Protein AF-A0A0B6YJF1-F1 (afdb_monomer_lite)

Foldseek 3Di:
DDPDDDDPVDPVSDDDPDDDPVLVPDPVNDPPDVVVVPPPPPVNVVCVVVVPVPDDDDDDDPPDPDPDDDPPPDPPDDPVNVVVVD

Structure (mmCIF, N/CA/C/O backbone):
data_AF-A0A0B6YJF1-F1
#
_entry.id   AF-A0A0B6YJF1-F1
#
loop_
_atom_site.group_PDB
_atom_site.id
_atom_site.type_symbol
_atom_site.label_atom_id
_atom_site.label_alt_id
_atom_site.label_comp_id
_atom_sit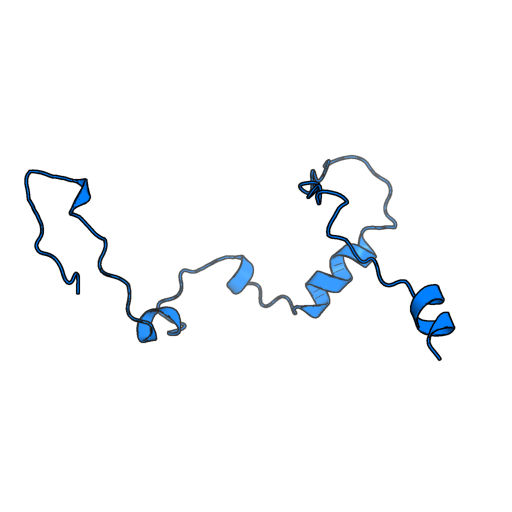e.label_asym_id
_atom_site.label_entity_id
_atom_site.label_seq_id
_atom_site.pdbx_PDB_ins_code
_atom_site.Cartn_x
_atom_site.Cartn_y
_atom_site.Cartn_z
_atom_site.occupancy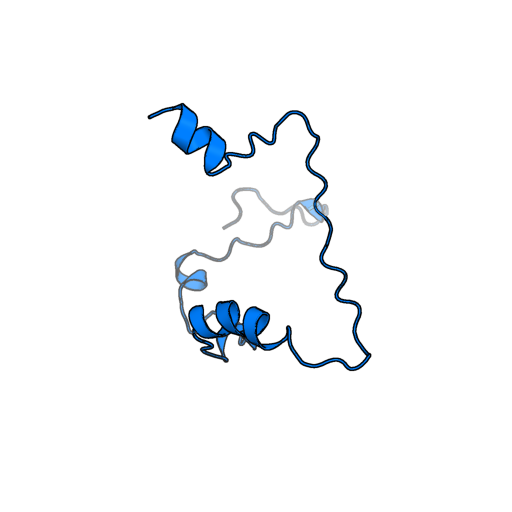
_atom_site.B_iso_or_equiv
_atom_site.auth_seq_id
_atom_site.auth_comp_id
_atom_site.auth_asym_id
_atom_site.auth_atom_id
_atom_site.pdbx_PDB_model_num
ATOM 1 N N . GLY A 1 1 ? -4.772 1.706 16.846 1.00 60.34 1 GLY A N 1
ATOM 2 C CA . GLY A 1 1 ? -6.083 1.063 17.070 1.00 60.34 1 GLY A CA 1
ATOM 3 C C . GLY A 1 1 ? -7.046 1.550 16.012 1.00 60.34 1 GLY A C 1
ATOM 4 O O . GLY A 1 1 ? -6.851 2.659 15.530 1.00 60.34 1 GLY A O 1
ATOM 5 N N . GLN A 1 2 ? -8.015 0.731 15.608 1.00 64.25 2 GLN A N 1
ATOM 6 C CA . GLN A 1 2 ? -9.010 1.146 14.619 1.00 64.25 2 GLN A CA 1
ATOM 7 C C . GLN A 1 2 ? -9.958 2.187 15.254 1.00 64.25 2 GLN A C 1
ATOM 9 O O . GLN A 1 2 ? -10.403 1.962 16.379 1.00 64.25 2 GLN A O 1
ATOM 14 N N . PRO A 1 3 ? -10.211 3.339 14.603 1.00 73.19 3 PRO A N 1
ATOM 15 C CA . PRO A 1 3 ? -11.037 4.411 15.168 1.00 73.19 3 PRO A CA 1
ATOM 16 C C . PRO A 1 3 ? -12.538 4.085 15.164 1.00 73.19 3 PRO A C 1
ATOM 18 O O . PRO A 1 3 ? -13.293 4.665 15.937 1.00 73.19 3 PRO A O 1
ATOM 21 N N . GLU A 1 4 ? -12.963 3.165 14.299 1.00 75.69 4 GLU A N 1
ATOM 22 C CA . GLU A 1 4 ? -14.349 2.731 14.130 1.00 75.69 4 GLU A CA 1
ATOM 23 C C . GLU A 1 4 ? -14.556 1.335 14.740 1.00 75.69 4 GLU A C 1
ATOM 25 O O . GLU A 1 4 ? -13.630 0.519 14.746 1.00 75.69 4 GLU A O 1
ATOM 30 N N . GLN A 1 5 ? -15.752 1.062 15.278 1.00 79.06 5 GLN A N 1
ATOM 31 C CA . GLN A 1 5 ? -16.052 -0.237 15.890 1.00 79.06 5 GLN A CA 1
ATOM 32 C C . GLN A 1 5 ? -16.127 -1.351 14.838 1.00 79.06 5 GLN A C 1
ATOM 34 O O . GLN A 1 5 ? -16.570 -1.129 13.712 1.00 79.06 5 GLN A O 1
ATOM 39 N N . TRP A 1 6 ? -15.782 -2.575 15.237 1.00 80.19 6 TRP A N 1
ATOM 40 C CA . TRP A 1 6 ? -15.999 -3.758 14.406 1.00 80.19 6 TRP A CA 1
ATOM 41 C C . TRP A 1 6 ? -17.476 -4.146 14.377 1.00 80.19 6 TRP A C 1
ATOM 43 O O . TRP A 1 6 ? -18.123 -4.229 15.422 1.00 80.19 6 TRP A O 1
ATOM 53 N N . ASP A 1 7 ? -17.986 -4.447 13.186 1.00 84.81 7 ASP A N 1
ATOM 54 C CA . ASP A 1 7 ? -19.259 -5.134 12.999 1.00 84.81 7 ASP A CA 1
ATOM 55 C C . ASP A 1 7 ? -18.984 -6.609 12.689 1.00 84.81 7 ASP A C 1
ATOM 57 O O . ASP A 1 7 ? -18.407 -6.959 11.658 1.00 84.81 7 ASP A O 1
ATOM 61 N N . LEU A 1 8 ? -19.428 -7.494 13.583 1.00 83.44 8 LEU A N 1
ATOM 62 C CA . LEU A 1 8 ? -19.218 -8.937 13.462 1.00 83.44 8 LEU A CA 1
ATOM 63 C C . LEU A 1 8 ? -19.934 -9.544 12.242 1.00 83.44 8 LEU A C 1
ATOM 65 O O . LEU A 1 8 ? -19.568 -10.630 11.792 1.00 83.44 8 LEU A O 1
ATOM 69 N N . HIS A 1 9 ? -20.946 -8.855 11.710 1.00 90.69 9 HIS A N 1
ATOM 70 C CA . HIS A 1 9 ? -21.742 -9.302 10.569 1.00 90.69 9 HIS A CA 1
ATOM 71 C C . HIS A 1 9 ? -21.282 -8.704 9.234 1.00 90.69 9 HIS A C 1
ATOM 73 O O . HIS A 1 9 ? -21.750 -9.144 8.182 1.00 90.69 9 HIS A O 1
ATOM 79 N N . ASN A 1 10 ? -20.357 -7.741 9.250 1.00 84.19 10 ASN A N 1
ATOM 80 C CA . ASN A 1 10 ? -19.848 -7.095 8.048 1.00 84.19 10 ASN A CA 1
ATOM 81 C C . ASN A 1 10 ? -18.322 -7.185 7.992 1.00 84.19 10 ASN A C 1
ATOM 83 O O . ASN A 1 10 ? -17.602 -6.425 8.643 1.00 84.19 10 ASN A O 1
ATOM 87 N N . SER A 1 11 ? -17.829 -8.075 7.127 1.00 80.94 11 SER A N 1
ATOM 88 C CA . SER A 1 11 ? -16.398 -8.347 6.981 1.00 80.94 11 SER A CA 1
ATOM 89 C C . SER A 1 11 ? -15.568 -7.166 6.486 1.00 80.94 11 SER A C 1
ATOM 91 O O . SER A 1 11 ? -14.355 -7.150 6.658 1.00 80.94 11 SER A O 1
ATOM 93 N N . THR A 1 12 ? -16.209 -6.165 5.889 1.00 80.25 12 THR A N 1
ATOM 94 C CA . THR A 1 12 ? -15.550 -4.946 5.404 1.00 80.25 12 THR A CA 1
ATOM 95 C C . THR A 1 12 ? -15.134 -4.020 6.549 1.00 80.25 12 THR A C 1
ATOM 97 O O . THR A 1 12 ? -14.286 -3.156 6.354 1.00 80.25 12 THR A O 1
ATOM 100 N N . THR A 1 13 ? -15.708 -4.205 7.745 1.00 80.75 13 THR A N 1
ATOM 101 C CA . THR A 1 13 ? -15.372 -3.415 8.942 1.00 80.75 13 THR A CA 1
ATOM 102 C C . THR A 1 13 ? -14.121 -3.914 9.661 1.00 80.75 13 THR A C 1
ATOM 104 O O . THR A 1 13 ? -13.585 -3.211 10.519 1.00 80.75 13 THR A O 1
ATOM 107 N N . PHE A 1 14 ? -13.619 -5.101 9.307 1.00 74.19 14 PHE A N 1
ATOM 108 C CA . PHE A 1 14 ? -12.354 -5.606 9.822 1.00 74.19 14 PHE A CA 1
ATOM 109 C C . PHE A 1 14 ? -11.208 -4.855 9.150 1.00 74.19 14 PHE A C 1
ATOM 111 O O . PHE A 1 14 ? -10.711 -5.248 8.095 1.00 74.19 14 PHE A O 1
ATOM 118 N N . GLN A 1 15 ? -10.773 -3.757 9.761 1.00 73.06 15 GLN A N 1
ATOM 119 C CA . GLN A 1 15 ? -9.534 -3.118 9.358 1.00 73.06 15 GLN A CA 1
ATOM 120 C C . GLN A 1 15 ? -8.404 -3.751 10.156 1.00 73.06 15 GLN A C 1
ATOM 122 O O . GLN A 1 15 ? -8.459 -3.863 11.384 1.00 73.06 15 GLN A O 1
ATOM 127 N N . HIS A 1 16 ? -7.350 -4.167 9.462 1.00 69.88 16 HIS A N 1
ATOM 128 C CA . HIS A 1 16 ? -6.153 -4.598 10.162 1.00 69.88 16 HIS A CA 1
ATOM 129 C C . HIS A 1 16 ? -5.603 -3.419 10.971 1.00 69.88 16 HIS A C 1
ATOM 131 O O . HIS A 1 16 ? -5.468 -2.318 10.423 1.00 69.88 16 HIS A O 1
ATOM 137 N N . PRO A 1 17 ? -5.296 -3.613 12.267 1.00 69.88 17 PRO A N 1
ATOM 138 C CA . PRO A 1 17 ? -4.669 -2.566 13.046 1.00 69.88 17 PRO A CA 1
ATOM 139 C C . PRO A 1 17 ? -3.369 -2.183 12.346 1.00 69.88 17 PRO A C 1
ATOM 141 O O . PRO A 1 17 ? -2.516 -3.033 12.091 1.00 69.88 17 PRO A O 1
ATOM 144 N N . MET A 1 18 ? -3.247 -0.902 12.005 1.00 73.62 18 MET A N 1
ATOM 145 C CA . MET A 1 18 ? -2.018 -0.378 11.432 1.00 73.62 18 MET A CA 1
ATOM 146 C C . MET A 1 18 ? -0.869 -0.678 12.395 1.00 73.62 18 MET A C 1
ATOM 148 O O . MET A 1 18 ? -0.954 -0.370 13.588 1.00 73.62 18 MET A O 1
ATOM 152 N N . VAL A 1 19 ? 0.182 -1.301 11.870 1.00 73.75 19 VAL A N 1
ATOM 153 C CA . VAL A 1 19 ? 1.413 -1.546 12.617 1.00 73.75 19 VAL A CA 1
ATOM 154 C C . VAL A 1 19 ? 2.045 -0.186 12.957 1.00 73.75 19 VAL A C 1
ATOM 156 O O . VAL A 1 19 ? 2.164 0.651 12.059 1.00 73.75 19 VAL A O 1
ATOM 159 N N . PRO A 1 20 ? 2.415 0.079 14.226 1.00 84.12 20 PRO A N 1
ATOM 160 C CA . PRO A 1 20 ? 3.053 1.335 14.614 1.00 84.12 20 PRO A CA 1
ATOM 161 C C . PRO A 1 20 ? 4.365 1.575 13.866 1.00 84.12 20 PRO A C 1
ATOM 163 O O . PRO A 1 20 ? 5.093 0.632 13.567 1.00 84.12 20 PRO A O 1
ATOM 166 N N . TYR A 1 21 ? 4.701 2.845 13.632 1.00 79.00 21 TYR A N 1
ATOM 167 C CA . TYR A 1 21 ? 5.938 3.222 12.944 1.00 79.00 21 TYR A CA 1
ATOM 168 C C . TYR A 1 21 ? 7.192 2.650 13.617 1.00 79.00 21 TYR A C 1
ATOM 170 O O . TYR A 1 21 ? 8.064 2.140 12.924 1.00 79.00 21 TYR A O 1
ATOM 178 N N . ASP A 1 22 ? 7.237 2.647 14.952 1.00 83.62 22 ASP A N 1
ATOM 179 C CA . ASP A 1 22 ? 8.375 2.133 15.728 1.00 83.62 22 ASP A CA 1
ATOM 180 C C . ASP A 1 22 ? 8.690 0.663 15.419 1.00 83.62 22 ASP A C 1
ATOM 182 O O . ASP A 1 22 ? 9.844 0.253 15.448 1.00 83.62 22 ASP A O 1
ATOM 186 N N . VAL A 1 23 ? 7.669 -0.122 15.063 1.00 81.94 23 VAL A N 1
ATOM 187 C CA . VAL A 1 23 ? 7.817 -1.527 14.660 1.00 81.94 23 VAL A CA 1
ATOM 188 C C . VAL A 1 23 ? 8.278 -1.638 13.203 1.00 81.94 23 VAL A C 1
ATOM 190 O O . VAL A 1 23 ? 8.987 -2.570 12.853 1.00 81.94 23 VAL A O 1
ATOM 193 N N . LEU A 1 24 ? 7.918 -0.688 12.335 1.00 80.50 24 LEU A N 1
ATOM 194 C CA . LEU A 1 24 ? 8.338 -0.694 10.927 1.00 80.50 24 LEU A CA 1
ATOM 195 C C . LEU A 1 24 ? 9.819 -0.342 10.746 1.00 80.50 24 LEU A C 1
ATOM 197 O O . LEU A 1 24 ? 10.431 -0.772 9.769 1.00 80.50 24 LEU A O 1
ATOM 201 N N . ILE A 1 25 ? 10.381 0.451 11.661 1.00 79.94 25 ILE A N 1
ATOM 202 C CA . ILE A 1 25 ? 11.796 0.847 11.634 1.00 79.94 25 ILE A CA 1
ATOM 203 C C . ILE A 1 25 ? 12.693 -0.046 12.487 1.00 79.94 25 ILE A C 1
ATOM 205 O O . ILE A 1 25 ? 13.916 0.063 12.389 1.00 79.94 25 ILE A O 1
ATOM 209 N N . ASP A 1 26 ? 12.108 -0.893 13.334 1.00 85.88 26 ASP A N 1
ATOM 210 C CA . ASP A 1 26 ? 12.863 -1.817 14.164 1.00 85.88 26 ASP A CA 1
ATOM 211 C C . ASP A 1 26 ? 13.490 -2.919 13.287 1.00 85.88 26 ASP A C 1
ATOM 213 O O . ASP A 1 26 ? 12.764 -3.712 12.676 1.00 85.88 26 ASP A O 1
ATOM 217 N N . PRO A 1 27 ? 14.832 -3.030 13.239 1.00 80.38 27 PRO A N 1
ATOM 218 C CA . PRO A 1 27 ? 15.518 -4.052 12.454 1.00 80.38 27 PRO A CA 1
ATOM 219 C C . PRO A 1 27 ? 15.125 -5.485 12.826 1.00 80.38 27 PRO A C 1
ATOM 221 O O . PRO A 1 27 ? 15.230 -6.374 11.984 1.00 80.38 27 PRO A O 1
ATOM 224 N N . MET A 1 28 ? 14.693 -5.726 14.069 1.00 81.81 28 MET A N 1
ATOM 225 C CA . MET A 1 28 ? 14.260 -7.053 14.524 1.00 81.81 28 MET A CA 1
ATOM 226 C C . MET A 1 28 ? 12.824 -7.396 14.114 1.00 81.81 28 MET A C 1
ATOM 228 O O . MET A 1 28 ? 12.457 -8.570 14.091 1.00 81.81 28 MET A O 1
ATOM 232 N N . SER A 1 29 ? 12.025 -6.382 13.789 1.00 82.31 29 SER A N 1
ATOM 233 C CA . SER A 1 29 ? 10.634 -6.517 13.360 1.00 82.31 29 SER A CA 1
ATOM 234 C C . SER A 1 29 ? 10.492 -6.645 11.838 1.00 82.31 29 SER A C 1
ATOM 236 O O . SER A 1 29 ? 9.420 -6.999 11.341 1.00 82.31 29 SER A O 1
ATOM 238 N N . LEU A 1 30 ? 11.570 -6.396 11.083 1.00 81.12 30 LEU A N 1
ATOM 239 C CA . LEU A 1 30 ? 11.598 -6.596 9.639 1.00 81.12 30 LEU A CA 1
ATOM 240 C C . LEU A 1 30 ? 11.636 -8.093 9.292 1.00 81.12 30 LEU A C 1
ATOM 242 O O . LEU A 1 30 ? 12.425 -8.850 9.863 1.00 81.12 30 LEU A O 1
ATOM 246 N N . PRO A 1 31 ? 10.825 -8.546 8.322 1.00 82.31 31 PRO A N 1
ATOM 247 C CA . PRO A 1 31 ? 10.924 -9.911 7.835 1.00 82.31 31 PRO A CA 1
ATOM 248 C C . PRO A 1 31 ? 12.292 -10.136 7.181 1.00 82.31 31 PRO A C 1
ATOM 250 O O . PRO A 1 31 ? 12.815 -9.267 6.483 1.00 82.31 31 PRO A O 1
ATOM 253 N N . SER A 1 32 ? 12.849 -11.335 7.368 1.00 79.12 32 SER A N 1
ATOM 254 C CA . SER A 1 32 ? 14.042 -11.776 6.644 1.00 79.12 32 SER A CA 1
ATOM 255 C C . SER A 1 32 ? 13.726 -11.815 5.148 1.00 79.12 32 SER A C 1
ATOM 257 O O . SER A 1 32 ? 13.053 -12.729 4.670 1.00 79.12 32 SER A O 1
ATOM 259 N N . HIS A 1 33 ? 14.154 -10.784 4.420 1.00 74.75 33 HIS A N 1
ATOM 260 C CA . HIS A 1 33 ? 13.972 -10.677 2.979 1.00 74.75 33 HIS A CA 1
ATOM 261 C C . HIS A 1 33 ? 15.330 -10.864 2.296 1.00 74.75 33 HIS A C 1
ATOM 263 O O . HIS A 1 33 ? 16.271 -10.159 2.659 1.00 74.75 33 HIS A O 1
ATOM 269 N N . PRO A 1 34 ? 15.465 -11.756 1.298 1.00 72.56 34 PRO A N 1
ATOM 270 C CA . PRO A 1 34 ? 16.756 -12.069 0.677 1.00 72.56 34 PRO A CA 1
ATOM 271 C C . PRO A 1 34 ? 17.486 -10.818 0.158 1.00 72.56 34 PRO A C 1
ATOM 273 O O . PRO A 1 34 ? 18.670 -10.662 0.422 1.00 72.56 34 PRO A O 1
ATOM 276 N N . LEU A 1 35 ? 16.750 -9.862 -0.427 1.00 67.44 35 LEU A N 1
ATOM 277 C CA . LEU A 1 35 ? 17.293 -8.570 -0.888 1.00 67.44 35 LEU A CA 1
ATOM 278 C C . LEU A 1 35 ? 17.796 -7.630 0.225 1.00 67.44 35 LEU A C 1
ATOM 280 O O . LEU A 1 35 ? 18.536 -6.701 -0.058 1.00 67.44 35 LEU A O 1
ATOM 284 N N . LEU A 1 36 ? 17.342 -7.805 1.469 1.00 68.75 36 LEU A N 1
ATOM 285 C CA . LEU A 1 36 ? 17.823 -7.029 2.620 1.00 68.75 36 LEU A CA 1
ATOM 286 C C . LEU A 1 36 ? 18.961 -7.754 3.356 1.00 68.75 36 LEU A C 1
ATOM 288 O O . LEU A 1 36 ? 19.731 -7.120 4.077 1.00 68.75 36 LEU A O 1
ATOM 292 N N . LEU A 1 37 ? 19.051 -9.082 3.203 1.00 67.44 37 LEU A N 1
ATOM 293 C CA . LEU A 1 37 ? 20.116 -9.909 3.775 1.00 67.44 37 LEU A CA 1
ATOM 294 C C . LEU A 1 37 ? 21.408 -9.797 2.972 1.00 67.44 37 LEU A C 1
ATOM 296 O O . LEU A 1 37 ? 22.490 -9.686 3.556 1.00 67.44 37 LEU A O 1
ATOM 300 N N . GLU A 1 38 ? 21.300 -9.810 1.647 1.00 66.31 38 GLU A N 1
ATOM 301 C CA . GLU A 1 38 ? 22.391 -9.407 0.779 1.00 66.31 38 GLU A CA 1
ATOM 302 C C . GLU A 1 38 ? 22.554 -7.895 0.924 1.00 66.31 38 GLU A C 1
ATOM 304 O O . GLU A 1 38 ? 21.828 -7.104 0.331 1.00 66.31 38 GLU A O 1
ATOM 309 N N . ARG A 1 39 ? 23.517 -7.473 1.753 1.00 60.91 39 ARG A N 1
ATOM 310 C CA . ARG A 1 39 ? 24.056 -6.108 1.707 1.00 60.91 39 ARG A CA 1
ATOM 311 C C . ARG A 1 39 ? 24.829 -5.930 0.400 1.00 60.91 39 ARG A C 1
ATOM 313 O O . ARG A 1 39 ? 26.033 -5.684 0.423 1.00 60.91 39 ARG A O 1
ATOM 320 N N . GLU A 1 40 ? 24.168 -6.112 -0.733 1.00 61.16 40 GLU A N 1
ATOM 321 C CA . GLU A 1 40 ? 24.702 -5.626 -1.987 1.00 61.16 40 GLU A CA 1
ATOM 322 C C . GLU A 1 40 ? 24.761 -4.107 -1.866 1.00 61.16 40 GLU A C 1
ATOM 324 O O . GLU A 1 40 ? 23.784 -3.437 -1.511 1.00 61.16 40 GLU A O 1
ATOM 329 N N . SER A 1 41 ? 25.960 -3.563 -2.064 1.00 67.88 41 SER A N 1
ATOM 330 C CA . SER A 1 41 ? 26.125 -2.125 -2.177 1.00 67.88 41 SER A CA 1
ATOM 331 C C . SER A 1 41 ? 25.176 -1.654 -3.270 1.00 67.88 41 SER A C 1
ATOM 333 O O . SER A 1 41 ? 25.144 -2.232 -4.356 1.00 67.88 41 SER A O 1
ATOM 335 N N . THR A 1 42 ? 24.414 -0.592 -3.018 1.00 66.25 42 THR A N 1
ATOM 336 C CA . THR A 1 42 ? 23.542 -0.003 -4.045 1.00 66.25 42 THR A CA 1
ATOM 337 C C . THR A 1 42 ? 24.323 0.322 -5.321 1.00 66.25 42 THR A C 1
ATOM 339 O O . THR A 1 42 ? 23.766 0.253 -6.412 1.00 66.25 42 THR A O 1
ATOM 342 N N . LEU A 1 43 ? 25.627 0.599 -5.198 1.00 66.69 43 LEU A N 1
ATOM 343 C CA . LEU A 1 43 ? 26.530 0.786 -6.331 1.00 66.69 43 LEU A CA 1
ATOM 344 C C . LEU A 1 43 ? 26.827 -0.506 -7.097 1.00 66.69 43 LEU A C 1
ATOM 346 O O . LEU A 1 43 ? 26.933 -0.462 -8.317 1.00 66.69 43 LEU A O 1
ATOM 350 N N . ASP A 1 44 ? 26.938 -1.646 -6.420 1.00 67.19 44 ASP A N 1
ATOM 351 C CA . ASP A 1 44 ? 27.200 -2.928 -7.081 1.00 67.19 44 ASP A CA 1
ATOM 352 C C . ASP A 1 44 ? 25.994 -3.353 -7.923 1.00 67.19 44 ASP A C 1
ATOM 354 O O . ASP A 1 44 ? 26.176 -3.799 -9.052 1.00 67.19 44 ASP A O 1
ATOM 358 N N . ILE A 1 45 ? 24.772 -3.102 -7.439 1.00 67.75 45 ILE A N 1
ATOM 359 C CA . ILE A 1 45 ? 23.521 -3.346 -8.178 1.00 67.75 45 ILE A CA 1
ATOM 360 C C . ILE A 1 45 ? 23.450 -2.468 -9.437 1.00 67.75 45 ILE A C 1
ATOM 362 O O . ILE A 1 45 ? 23.133 -2.957 -10.521 1.00 67.75 45 ILE A O 1
ATOM 366 N N . ILE A 1 46 ? 23.782 -1.176 -9.316 1.00 73.69 46 ILE A N 1
ATOM 367 C CA . ILE A 1 46 ? 23.770 -0.227 -10.444 1.00 73.69 46 ILE A CA 1
ATOM 368 C C . ILE A 1 46 ? 24.817 -0.616 -11.499 1.00 73.69 46 ILE A C 1
ATOM 370 O O . ILE A 1 46 ? 24.551 -0.539 -12.698 1.00 73.69 46 ILE A O 1
ATOM 374 N N . HIS A 1 47 ? 26.000 -1.065 -11.078 1.00 71.06 47 HIS A N 1
ATOM 375 C CA . HIS A 1 47 ? 27.065 -1.463 -12.001 1.00 71.06 47 HIS A CA 1
ATOM 376 C C . HIS A 1 47 ? 26.901 -2.895 -12.544 1.00 71.06 47 HIS A C 1
ATOM 378 O O . HIS A 1 47 ? 27.475 -3.218 -13.589 1.00 71.06 47 HIS A O 1
ATOM 384 N N . GLN A 1 48 ? 26.094 -3.749 -11.906 1.00 67.56 48 GLN A N 1
ATOM 385 C CA . GLN A 1 48 ? 25.849 -5.119 -12.367 1.00 67.56 48 GLN A CA 1
ATOM 386 C C . GLN A 1 48 ? 25.196 -5.155 -13.756 1.00 67.56 48 GLN A C 1
ATOM 388 O O . GLN A 1 48 ? 25.516 -6.034 -14.557 1.00 67.56 48 GLN A O 1
ATOM 393 N N . ASP A 1 49 ? 24.333 -4.187 -14.070 1.00 61.88 49 ASP A N 1
ATOM 394 C CA . ASP A 1 49 ? 23.669 -4.099 -15.376 1.00 61.88 49 ASP A CA 1
ATOM 395 C C . ASP A 1 49 ? 24.658 -3.710 -16.492 1.00 61.88 49 ASP A C 1
ATOM 397 O O . ASP A 1 49 ? 24.632 -4.254 -17.595 1.00 61.88 49 ASP A O 1
ATOM 401 N N . SER A 1 50 ? 25.645 -2.864 -16.171 1.00 63.44 50 SER A N 1
ATOM 402 C CA . SER A 1 50 ? 26.704 -2.482 -17.116 1.00 63.44 50 SER A CA 1
ATOM 403 C C . SER A 1 50 ? 27.697 -3.611 -17.435 1.00 63.44 50 SER A C 1
ATOM 405 O O . SER A 1 50 ? 28.275 -3.630 -18.521 1.00 63.44 50 SER A O 1
ATOM 407 N N . ALA A 1 51 ? 27.865 -4.591 -16.541 1.00 56.69 51 ALA A N 1
ATOM 408 C CA . ALA A 1 51 ? 28.750 -5.741 -16.759 1.00 56.69 51 ALA A CA 1
ATOM 409 C C . ALA A 1 51 ? 28.106 -6.865 -17.596 1.00 56.69 51 ALA A C 1
ATOM 411 O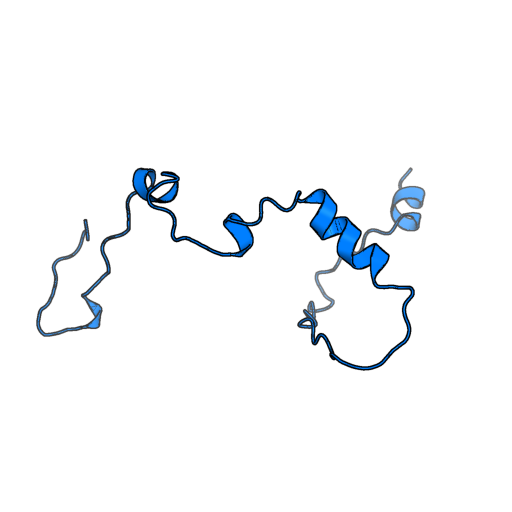 O . ALA A 1 51 ? 28.816 -7.708 -18.146 1.00 56.69 51 ALA A O 1
ATOM 412 N N . ARG A 1 52 ? 26.771 -6.888 -17.720 1.00 55.00 52 ARG A N 1
ATOM 413 C CA . ARG A 1 52 ? 26.032 -7.921 -18.473 1.00 55.00 52 ARG A CA 1
ATOM 414 C C . ARG A 1 52 ? 25.952 -7.648 -19.980 1.00 55.00 52 ARG A C 1
ATOM 416 O O . ARG A 1 52 ? 25.546 -8.525 -20.732 1.00 55.00 52 ARG A O 1
ATOM 423 N N . GLY A 1 53 ? 26.393 -6.476 -20.437 1.00 50.50 53 GLY A N 1
ATOM 424 C CA . GLY A 1 53 ? 26.313 -6.051 -21.839 1.00 50.50 53 GLY A CA 1
ATOM 425 C C . GLY A 1 53 ? 27.353 -6.638 -22.805 1.00 50.50 53 GLY A C 1
ATOM 426 O O . GLY A 1 53 ? 27.415 -6.172 -23.938 1.00 50.50 53 GLY A O 1
ATOM 427 N N . ASN A 1 54 ? 28.188 -7.608 -22.401 1.00 53.06 54 ASN A N 1
ATOM 428 C CA . ASN A 1 54 ? 29.266 -8.130 -23.265 1.00 53.06 54 ASN A CA 1
ATOM 429 C C . ASN A 1 54 ? 29.439 -9.663 -23.249 1.00 53.06 54 ASN A C 1
ATOM 431 O O . ASN A 1 54 ? 30.533 -10.171 -23.486 1.00 53.06 54 ASN A O 1
ATOM 435 N N . ALA A 1 55 ? 2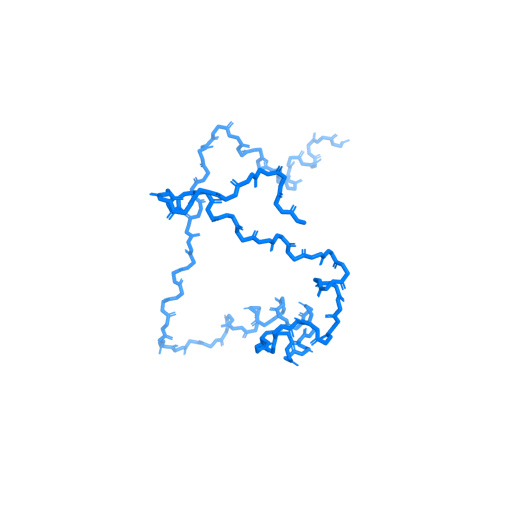8.372 -10.412 -22.964 1.00 44.75 55 ALA A N 1
ATOM 436 C CA . ALA A 1 55 ? 28.355 -11.865 -23.112 1.00 44.75 55 ALA A CA 1
ATOM 437 C C . ALA A 1 55 ? 27.101 -12.283 -23.888 1.00 44.75 55 ALA A C 1
ATOM 439 O O . ALA A 1 55 ? 26.002 -12.380 -23.350 1.00 44.75 55 ALA A O 1
ATOM 440 N N . ASP A 1 56 ? 27.297 -12.479 -25.185 1.00 54.12 56 ASP A N 1
ATOM 441 C CA . ASP A 1 56 ? 26.370 -13.128 -26.102 1.00 54.12 56 ASP A CA 1
ATOM 442 C C . ASP A 1 56 ? 26.228 -14.611 -25.708 1.00 54.12 56 ASP A C 1
ATOM 444 O O . ASP A 1 56 ? 27.129 -15.397 -25.984 1.00 54.12 56 ASP A O 1
ATOM 448 N N . ASP A 1 57 ? 25.150 -14.996 -25.012 1.00 46.19 57 ASP A N 1
ATOM 449 C CA . ASP A 1 57 ? 24.460 -16.268 -25.271 1.00 46.19 57 ASP A CA 1
ATOM 450 C C . ASP A 1 57 ? 23.042 -16.294 -24.669 1.00 46.19 57 ASP A C 1
ATOM 452 O O . ASP A 1 57 ? 22.729 -15.710 -23.629 1.00 46.19 57 ASP A O 1
ATOM 456 N N . LYS A 1 58 ? 22.160 -16.993 -25.373 1.00 55.00 58 LYS A N 1
ATOM 457 C CA . LYS A 1 58 ? 20.717 -17.121 -25.162 1.00 55.00 58 LYS A CA 1
ATOM 458 C C . LYS A 1 58 ? 20.367 -17.633 -23.758 1.00 55.00 58 LYS A C 1
ATOM 460 O O . LYS A 1 58 ? 20.732 -18.744 -23.398 1.00 55.00 58 LYS A O 1
ATOM 465 N N . THR A 1 59 ? 19.536 -16.895 -23.022 1.00 50.75 59 THR A N 1
ATOM 466 C CA . THR A 1 59 ? 18.248 -17.323 -22.418 1.00 50.75 59 THR A CA 1
ATOM 467 C C . THR A 1 59 ? 17.806 -16.301 -21.365 1.00 50.75 59 THR A C 1
ATOM 469 O O . THR A 1 59 ? 18.532 -16.007 -20.426 1.00 50.75 59 THR A O 1
ATOM 472 N N . GLY A 1 60 ? 16.585 -15.776 -21.499 1.00 47.59 60 GLY A N 1
ATOM 473 C CA . GLY A 1 60 ? 15.969 -14.901 -20.497 1.00 47.59 60 GLY A CA 1
ATOM 474 C C . GLY A 1 60 ? 15.529 -13.567 -21.077 1.00 47.59 60 GLY A C 1
ATOM 475 O O . GLY A 1 60 ? 16.204 -12.556 -20.929 1.00 47.59 60 GLY A O 1
ATOM 476 N N . ILE A 1 61 ? 14.371 -13.559 -21.737 1.00 49.75 61 ILE A N 1
ATOM 477 C CA . ILE A 1 61 ? 13.682 -12.317 -22.085 1.00 49.75 61 ILE A CA 1
ATOM 478 C C . ILE A 1 61 ? 13.273 -11.656 -20.762 1.00 49.75 61 ILE A C 1
ATOM 480 O O . ILE A 1 61 ? 12.291 -12.056 -20.139 1.00 49.75 61 ILE A O 1
ATOM 484 N N . SER A 1 62 ? 14.042 -10.660 -20.325 1.00 58.19 62 SER A N 1
ATOM 485 C CA . SER A 1 62 ? 13.614 -9.705 -19.308 1.00 58.19 62 SER A CA 1
ATOM 486 C C . SER A 1 62 ? 12.561 -8.799 -19.943 1.00 58.19 62 SER A C 1
ATOM 488 O O . SER A 1 62 ? 12.876 -7.844 -20.653 1.00 58.19 62 SER A O 1
ATOM 490 N N . VAL A 1 63 ? 11.284 -9.132 -19.758 1.00 57.19 63 VAL A N 1
ATOM 491 C CA . VAL A 1 63 ? 10.188 -8.202 -20.050 1.00 57.19 63 VAL A CA 1
ATOM 492 C C . VAL A 1 63 ? 10.132 -7.166 -18.931 1.00 57.19 63 VAL A C 1
ATOM 494 O O . VAL A 1 63 ? 9.310 -7.257 -18.022 1.00 57.19 63 VAL A O 1
ATOM 497 N N . SER A 1 64 ? 11.016 -6.168 -18.992 1.00 60.06 64 SER A N 1
ATOM 498 C CA . SER A 1 64 ? 10.802 -4.927 -18.246 1.00 60.06 64 SER A CA 1
ATOM 499 C C . SER A 1 64 ? 9.474 -4.312 -18.703 1.00 60.06 64 SER A C 1
ATOM 501 O O . SER A 1 64 ? 9.262 -4.173 -19.915 1.00 60.06 64 SER A O 1
ATOM 503 N N . PRO A 1 65 ? 8.561 -3.950 -17.784 1.00 61.38 65 PRO A N 1
ATOM 504 C CA . PRO A 1 65 ? 7.309 -3.313 -18.159 1.00 61.38 65 PRO A CA 1
ATOM 505 C C . PRO A 1 65 ? 7.612 -1.984 -18.857 1.00 61.38 65 PRO A C 1
ATOM 507 O O . PRO A 1 65 ? 8.181 -1.066 -18.272 1.00 61.38 65 PRO A O 1
ATOM 510 N N . GLN A 1 66 ? 7.240 -1.893 -20.133 1.00 62.72 66 GLN A N 1
ATOM 511 C CA . GLN A 1 66 ? 7.333 -0.665 -20.917 1.00 62.72 66 GLN A CA 1
ATOM 512 C C . GLN A 1 66 ? 6.280 0.319 -20.398 1.00 62.72 66 GLN A C 1
ATOM 514 O O . GLN A 1 66 ? 5.094 0.218 -20.721 1.00 62.72 66 GLN A O 1
ATOM 519 N N . VAL A 1 67 ? 6.701 1.262 -19.555 1.00 64.12 67 VAL A N 1
ATOM 520 C CA . VAL A 1 67 ? 5.830 2.343 -19.086 1.00 64.12 67 VAL A CA 1
ATOM 521 C C . VAL A 1 67 ? 5.615 3.305 -20.250 1.00 64.12 67 VAL A C 1
ATOM 523 O O . VAL A 1 67 ? 6.499 4.067 -20.631 1.00 64.12 67 VAL A O 1
ATOM 526 N N . THR A 1 68 ? 4.428 3.242 -20.852 1.00 66.62 68 THR A N 1
ATOM 527 C CA . THR A 1 68 ? 4.041 4.150 -21.935 1.00 66.62 68 THR A CA 1
ATOM 528 C C . THR A 1 68 ? 3.523 5.441 -21.316 1.00 66.62 68 THR A C 1
ATOM 530 O O . THR A 1 68 ? 2.401 5.488 -20.810 1.00 66.62 68 THR A O 1
ATOM 533 N N . PHE A 1 69 ? 4.330 6.498 -21.332 1.00 66.06 69 PHE A N 1
ATOM 534 C CA . PHE A 1 69 ? 3.862 7.816 -20.917 1.00 66.06 69 PHE A CA 1
ATOM 535 C C . PHE A 1 69 ? 2.967 8.406 -22.016 1.00 66.06 69 PHE A C 1
ATOM 537 O O . PHE A 1 69 ? 3.367 8.424 -23.184 1.00 66.06 69 PHE A O 1
ATOM 544 N N . PRO A 1 70 ? 1.760 8.912 -21.697 1.00 64.75 70 PRO A N 1
ATOM 545 C CA . PRO A 1 70 ? 1.000 9.690 -22.658 1.00 64.75 70 PRO A CA 1
ATOM 546 C C . PRO A 1 70 ? 1.829 10.925 -23.029 1.00 64.75 70 PRO A C 1
ATOM 548 O O . PRO A 1 70 ? 2.172 11.742 -22.178 1.00 64.75 70 PRO A O 1
ATOM 551 N N . ILE A 1 71 ? 2.123 11.048 -24.324 1.00 60.19 71 ILE A N 1
ATOM 552 C CA . ILE A 1 71 ? 3.053 11.989 -24.985 1.00 60.19 71 ILE A CA 1
ATOM 553 C C . ILE A 1 71 ? 2.877 13.471 -24.577 1.00 60.19 71 ILE A C 1
ATOM 555 O O . ILE A 1 71 ? 3.730 14.305 -24.849 1.00 60.19 71 ILE A O 1
ATOM 559 N N . LYS A 1 72 ? 1.798 13.830 -23.877 1.00 59.81 72 LYS A N 1
ATOM 560 C CA . LYS A 1 72 ? 1.473 15.210 -23.499 1.00 59.81 72 LYS A CA 1
ATOM 561 C C . LYS A 1 72 ? 2.223 15.747 -22.270 1.00 59.81 72 LYS A C 1
ATOM 563 O O . LYS A 1 72 ? 2.063 16.926 -21.979 1.00 59.81 72 LYS A O 1
ATOM 568 N N . GLN A 1 73 ? 2.990 14.931 -21.539 1.00 57.53 73 GLN A N 1
ATOM 569 C CA . GLN A 1 73 ? 3.658 15.366 -20.294 1.00 57.53 73 GLN A CA 1
ATOM 570 C C . GLN A 1 73 ? 5.172 15.118 -20.233 1.00 57.53 73 GLN A C 1
ATOM 572 O O . GLN A 1 73 ? 5.808 15.537 -19.269 1.00 57.53 73 GLN A O 1
ATOM 577 N N . ALA A 1 74 ? 5.773 14.485 -21.241 1.00 60.75 74 ALA A N 1
ATOM 578 C CA . ALA A 1 74 ? 7.214 14.263 -21.248 1.00 60.75 74 ALA A CA 1
ATOM 579 C C . ALA A 1 74 ? 7.937 15.501 -21.808 1.00 60.75 74 ALA A C 1
ATOM 581 O O . ALA A 1 74 ? 8.160 15.606 -23.011 1.00 60.75 74 ALA A O 1
ATOM 582 N N . TYR A 1 75 ? 8.300 16.447 -20.938 1.00 67.19 75 TYR A N 1
ATOM 583 C CA . TYR A 1 75 ? 9.383 17.386 -21.241 1.00 67.19 75 TYR A CA 1
ATOM 584 C C . TYR A 1 75 ? 10.696 16.628 -21.077 1.00 67.19 75 TYR A C 1
ATOM 586 O O . TYR A 1 75 ? 11.235 16.524 -19.977 1.00 67.19 75 TYR A O 1
ATOM 594 N N . ILE A 1 76 ? 11.163 16.029 -22.167 1.00 73.25 76 ILE A N 1
ATOM 595 C CA . ILE A 1 76 ? 12.483 15.410 -22.217 1.00 73.25 76 ILE A CA 1
ATOM 596 C C . ILE A 1 76 ? 13.485 16.560 -22.345 1.00 73.25 76 ILE A C 1
ATOM 598 O O . ILE A 1 76 ? 13.448 17.320 -23.312 1.00 73.25 76 ILE A O 1
ATOM 602 N N . VAL A 1 77 ? 14.294 16.754 -21.306 1.00 76.25 77 VAL A N 1
ATOM 603 C CA . VAL A 1 77 ? 15.341 17.776 -21.273 1.00 76.25 77 VAL A CA 1
ATOM 604 C C . VAL A 1 77 ? 16.633 17.114 -21.727 1.00 76.25 77 VAL A C 1
ATOM 606 O O . VAL A 1 77 ? 17.239 16.374 -20.958 1.00 76.25 77 VAL A O 1
ATOM 609 N N . ASP A 1 78 ? 17.034 17.387 -22.965 1.00 82.25 78 ASP A N 1
ATOM 610 C CA . ASP A 1 78 ? 18.294 16.899 -23.529 1.00 82.25 78 ASP A CA 1
ATOM 611 C C . ASP A 1 78 ? 19.426 17.921 -23.330 1.00 82.25 78 ASP A C 1
ATOM 613 O O . ASP A 1 78 ? 19.184 19.130 -23.227 1.00 82.25 78 ASP A O 1
ATOM 617 N N . ASP A 1 79 ? 20.676 17.450 -23.350 1.00 85.56 79 ASP A N 1
ATOM 618 C CA . ASP A 1 79 ? 21.882 18.284 -23.202 1.00 85.56 79 ASP A CA 1
ATOM 619 C C . ASP A 1 79 ? 21.954 19.420 -24.240 1.00 85.56 79 ASP A C 1
ATOM 621 O O . ASP A 1 79 ? 22.406 20.526 -23.941 1.00 85.56 79 ASP A O 1
ATOM 625 N N . GLU A 1 80 ? 21.446 19.185 -25.452 1.00 86.50 80 GLU A N 1
ATOM 626 C CA . GLU A 1 80 ? 21.328 20.202 -26.505 1.00 86.50 80 GLU A CA 1
ATOM 627 C C . GLU A 1 80 ? 20.348 21.326 -26.117 1.00 86.50 80 GLU A C 1
ATOM 629 O O . GLU A 1 80 ? 20.607 22.501 -26.385 1.00 86.50 80 GLU A O 1
ATOM 634 N N . MET A 1 81 ? 19.244 20.997 -25.434 1.00 84.44 81 MET A N 1
ATOM 635 C CA . MET A 1 81 ? 18.274 21.992 -24.964 1.00 84.44 81 MET A CA 1
ATOM 636 C C . MET A 1 81 ? 18.837 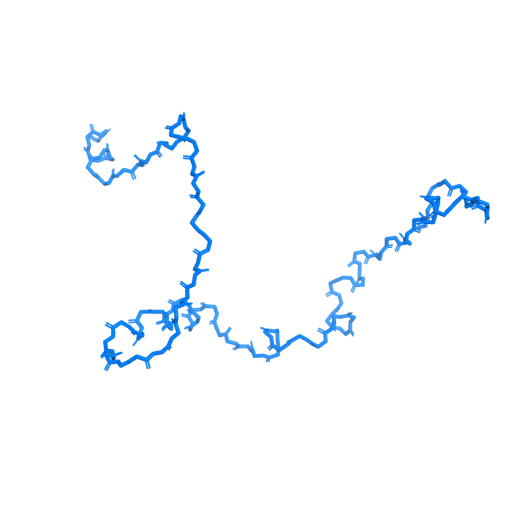22.813 -23.802 1.00 84.44 81 MET A C 1
ATOM 638 O O . MET A 1 81 ? 18.642 24.027 -23.759 1.00 84.44 81 MET A O 1
ATOM 642 N N . ILE A 1 82 ? 19.576 22.168 -22.894 1.00 78.69 82 ILE A N 1
ATOM 643 C CA . ILE A 1 82 ? 20.292 22.844 -21.802 1.00 78.69 82 ILE A CA 1
ATOM 644 C C . ILE A 1 82 ? 21.310 23.833 -22.380 1.00 78.69 82 ILE A C 1
ATOM 646 O O . ILE A 1 82 ? 21.387 24.979 -21.940 1.00 78.69 82 ILE A O 1
ATOM 650 N N . LYS A 1 83 ? 22.049 23.413 -23.411 1.00 87.25 83 LYS A N 1
ATOM 651 C CA . LYS A 1 83 ? 23.044 24.243 -24.096 1.00 87.25 83 LYS A CA 1
ATOM 652 C C . LYS A 1 83 ? 22.433 25.442 -24.824 1.00 87.25 83 LYS A C 1
ATOM 654 O O . LYS A 1 83 ? 23.084 26.474 -24.915 1.00 87.25 83 LYS A O 1
ATOM 659 N N . ALA A 1 84 ? 21.205 25.326 -25.326 1.00 83.69 84 ALA A N 1
ATOM 660 C CA . ALA A 1 84 ? 20.502 26.421 -25.997 1.00 83.69 84 ALA A CA 1
ATOM 661 C C . ALA A 1 84 ? 19.934 27.485 -25.032 1.00 83.69 84 ALA A C 1
ATOM 663 O O . ALA A 1 84 ? 19.543 28.560 -25.485 1.00 83.69 84 ALA A O 1
ATOM 664 N N . MET A 1 85 ? 19.859 27.192 -23.728 1.00 76.88 85 MET A N 1
ATOM 665 C CA . MET A 1 85 ? 19.369 28.116 -22.692 1.00 76.88 85 MET A CA 1
ATOM 666 C C . MET A 1 85 ? 20.477 28.917 -21.985 1.00 76.88 85 MET A C 1
ATOM 668 O O . MET A 1 85 ? 20.154 29.762 -21.147 1.00 76.88 85 MET A O 1
ATOM 672 N N . LEU A 1 86 ? 21.750 28.650 -22.293 1.00 69.75 86 LEU A N 1
ATOM 673 C CA . LEU A 1 86 ? 22.927 29.311 -21.717 1.00 69.75 86 LEU A CA 1
ATOM 674 C C . LEU A 1 86 ? 23.495 30.369 -22.674 1.00 69.75 86 LEU A C 1
ATOM 676 O O . LEU A 1 86 ? 23.913 31.436 -22.172 1.00 69.75 86 LEU A O 1
#

Secondary structure (DSSP, 8-state)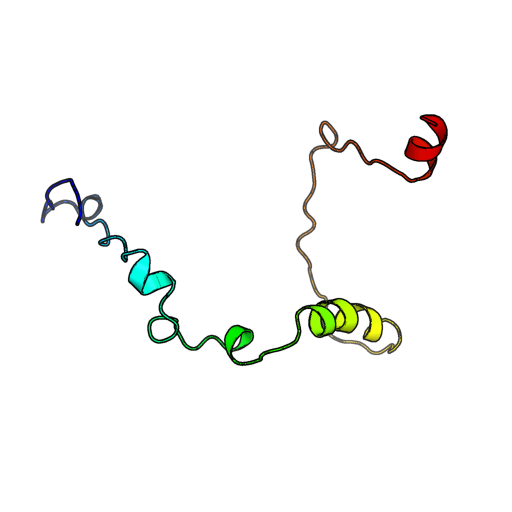:
--SSPPPTT-GGG-PPPPPPHHHHH-TTTS---HHHHS---HHHHHHHHHHGGG----------------TTS-----HHHHHHT-

Sequence (86 aa):
GQPEQWDLHNSTTFQHPMVPYDVLIDPMSLPSHPLLLERESTLDIIHQDSARGNADDKTGISVSPQVTFPIKQAYIVDDEMIKAML

Organism: NCBI:txid1028688

pLDDT: mean 70.25, std 11.11, range [44.75, 90.69]

Radius of gyration: 23.77 Å; chains: 1; bounding box: 51×47×44 Å